Protein AF-A0A349BW19-F1 (afdb_monomer_lite)

Structure (mmCIF, N/CA/C/O backbone):
data_AF-A0A349BW19-F1
#
_entry.id   AF-A0A349BW19-F1
#
loop_
_atom_site.group_PDB
_atom_site.id
_atom_site.type_symbol
_atom_site.label_atom_id
_atom_site.label_alt_id
_atom_site.label_comp_id
_atom_site.label_asym_id
_atom_site.label_entity_id
_atom_site.label_seq_id
_atom_site.pdbx_PDB_ins_code
_atom_site.Cartn_x
_atom_site.Cartn_y
_atom_site.Cartn_z
_atom_site.occupancy
_atom_site.B_iso_or_equiv
_atom_site.auth_seq_id
_atom_site.auth_comp_id
_atom_site.auth_asym_id
_atom_site.auth_atom_id
_atom_site.pdbx_PDB_model_num
ATOM 1 N N . GLY A 1 1 ? 22.346 3.072 -22.817 1.00 58.03 1 GLY A N 1
ATOM 2 C CA . GLY A 1 1 ? 22.288 3.994 -21.664 1.00 58.03 1 GLY A CA 1
ATOM 3 C C . GLY A 1 1 ? 21.730 3.253 -20.467 1.00 58.03 1 GLY A C 1
ATOM 4 O O . GLY A 1 1 ? 20.920 2.360 -20.673 1.00 58.03 1 GLY A O 1
ATOM 5 N N . TYR A 1 2 ? 22.182 3.572 -19.255 1.00 70.06 2 TYR A N 1
ATOM 6 C CA . TYR A 1 2 ? 21.720 2.920 -18.024 1.00 70.06 2 TYR A CA 1
ATOM 7 C C . TYR A 1 2 ? 20.302 3.378 -17.652 1.00 70.06 2 TYR A C 1
ATOM 9 O O . TYR A 1 2 ? 20.014 4.568 -17.687 1.00 70.06 2 TYR A O 1
ATOM 17 N N . LEU A 1 3 ? 19.421 2.449 -17.264 1.00 68.75 3 LEU A N 1
ATOM 18 C CA . LEU A 1 3 ? 18.058 2.770 -16.803 1.00 68.75 3 LEU A CA 1
ATOM 19 C C . LEU A 1 3 ? 18.058 3.702 -15.580 1.00 68.75 3 LEU A C 1
ATOM 21 O O . LEU A 1 3 ? 17.190 4.558 -15.462 1.00 68.75 3 LEU A O 1
ATOM 25 N N . ALA A 1 4 ? 19.068 3.581 -14.713 1.00 68.56 4 ALA A N 1
ATOM 26 C CA . ALA A 1 4 ? 19.214 4.390 -13.505 1.00 68.56 4 ALA A CA 1
ATOM 27 C C . ALA A 1 4 ? 19.442 5.894 -13.766 1.00 68.56 4 ALA A C 1
ATOM 29 O O . ALA A 1 4 ? 19.291 6.689 -12.845 1.00 68.56 4 ALA A O 1
ATOM 30 N N . SER A 1 5 ? 19.795 6.306 -14.993 1.00 77.62 5 SER A N 1
ATOM 31 C CA . SER A 1 5 ? 19.986 7.725 -15.332 1.00 77.62 5 SER A CA 1
ATOM 32 C C . SER A 1 5 ? 18.738 8.405 -15.906 1.00 77.62 5 SER A C 1
ATOM 34 O O . SER A 1 5 ? 18.802 9.575 -16.286 1.00 77.62 5 SER A O 1
ATOM 36 N N . LYS A 1 6 ? 17.612 7.689 -15.994 1.00 81.44 6 LYS A N 1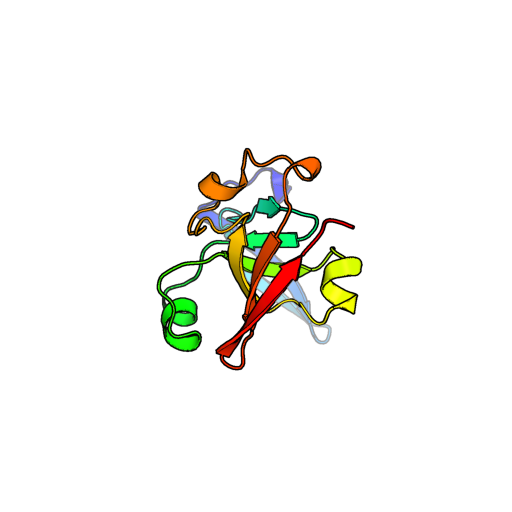
ATOM 37 C CA . LYS A 1 6 ? 16.360 8.165 -16.592 1.00 81.44 6 LYS A CA 1
ATOM 38 C C . LYS A 1 6 ? 15.376 8.635 -15.525 1.00 81.44 6 LYS A C 1
ATOM 40 O O . LYS A 1 6 ? 15.315 8.074 -14.431 1.00 81.44 6 LYS A O 1
ATOM 45 N N . ARG A 1 7 ? 14.622 9.691 -15.825 1.00 82.75 7 ARG A N 1
ATOM 46 C CA . ARG A 1 7 ? 13.716 10.339 -14.859 1.00 82.75 7 ARG A CA 1
ATOM 47 C C . ARG A 1 7 ? 12.311 9.724 -14.913 1.00 82.75 7 ARG A C 1
ATOM 49 O O . ARG A 1 7 ? 11.876 9.313 -15.990 1.00 82.75 7 ARG A O 1
ATOM 56 N N . PRO A 1 8 ? 11.560 9.697 -13.793 1.00 83.25 8 PRO A N 1
ATOM 57 C CA . PRO A 1 8 ? 10.126 9.420 -13.834 1.00 83.25 8 PRO A CA 1
ATOM 58 C C . PRO A 1 8 ? 9.415 10.309 -14.866 1.00 83.25 8 PRO A C 1
ATOM 60 O O . PRO A 1 8 ? 9.704 11.499 -14.969 1.00 83.25 8 PRO A O 1
ATOM 63 N N . GLY A 1 9 ? 8.503 9.721 -15.633 1.00 82.56 9 GLY A N 1
ATOM 64 C CA . GLY A 1 9 ? 7.810 10.329 -16.767 1.00 82.56 9 GLY A CA 1
ATOM 65 C C . GLY A 1 9 ? 8.481 10.091 -18.124 1.00 82.56 9 GLY A C 1
ATOM 66 O O . GLY A 1 9 ? 7.798 10.170 -19.145 1.00 82.56 9 GLY A O 1
ATOM 67 N N . GLU A 1 10 ? 9.777 9.759 -18.173 1.00 88.75 10 GLU A N 1
ATOM 68 C CA . GLU A 1 10 ? 10.461 9.482 -19.440 1.00 88.75 10 GLU A CA 1
ATOM 69 C C . GLU A 1 10 ? 10.028 8.143 -20.044 1.00 88.75 10 GLU A C 1
ATOM 71 O O . GLU A 1 10 ? 9.753 7.165 -19.345 1.00 88.75 10 GLU A O 1
ATOM 76 N N . LYS A 1 11 ? 10.009 8.092 -21.376 1.00 89.06 11 LYS A N 1
ATOM 77 C CA . LYS A 1 11 ? 9.802 6.866 -22.143 1.00 89.06 11 LYS A CA 1
ATOM 78 C C . LYS A 1 11 ? 11.145 6.231 -22.483 1.00 89.06 11 LYS A C 1
ATOM 80 O O . LYS A 1 11 ? 12.074 6.918 -22.911 1.00 89.06 11 LYS A O 1
ATOM 85 N N . VAL A 1 12 ? 11.252 4.920 -22.300 1.00 89.81 12 VAL A N 1
ATOM 86 C CA . VAL A 1 12 ? 12.441 4.136 -22.646 1.00 89.81 12 VAL A CA 1
ATOM 87 C C . VAL A 1 12 ? 12.051 2.916 -23.467 1.00 89.81 12 VAL A C 1
ATOM 89 O O . VAL A 1 12 ? 11.045 2.261 -23.200 1.00 89.81 12 VAL A O 1
ATOM 92 N N . THR A 1 13 ? 12.866 2.590 -24.466 1.00 91.00 13 THR A N 1
ATOM 93 C CA . THR A 1 13 ? 12.680 1.376 -25.264 1.00 91.00 13 THR A CA 1
ATOM 94 C C . THR A 1 13 ? 13.380 0.208 -24.585 1.00 91.00 13 THR A C 1
ATOM 96 O O . THR A 1 13 ? 14.601 0.216 -24.429 1.00 91.00 13 THR A O 1
ATOM 99 N N . VAL A 1 14 ? 12.610 -0.808 -24.205 1.00 89.50 14 VAL A N 1
ATOM 100 C CA . VAL A 1 14 ? 13.103 -2.052 -23.612 1.00 89.50 14 VAL A CA 1
ATOM 101 C C . VAL A 1 14 ? 13.080 -3.148 -24.667 1.00 89.50 14 VAL A C 1
ATOM 103 O O . VAL A 1 14 ? 12.078 -3.351 -25.355 1.00 89.50 14 VAL A O 1
ATOM 106 N N . VAL A 1 15 ? 14.196 -3.864 -24.782 1.00 92.00 15 VAL A N 1
ATOM 107 C CA . VAL A 1 15 ? 14.305 -5.074 -25.599 1.00 92.00 15 VAL A CA 1
ATOM 108 C C . VAL A 1 15 ? 14.263 -6.276 -24.667 1.00 92.00 15 VAL A C 1
ATOM 110 O O . VAL A 1 15 ? 15.029 -6.335 -23.708 1.00 92.00 15 VAL A O 1
ATOM 113 N N . TYR A 1 16 ? 13.366 -7.223 -24.927 1.00 89.31 16 TYR A N 1
ATOM 114 C CA . TYR A 1 16 ? 13.260 -8.460 -24.155 1.00 89.31 16 TYR A CA 1
ATOM 115 C C . TYR A 1 16 ? 13.036 -9.659 -25.076 1.00 89.31 16 TYR A C 1
ATOM 117 O O . TYR A 1 16 ? 12.498 -9.524 -26.174 1.00 89.31 16 TYR A O 1
ATOM 125 N N . LYS A 1 17 ? 13.441 -10.849 -24.628 1.00 93.06 17 LYS A N 1
ATOM 126 C CA . LYS A 1 17 ? 13.273 -12.098 -25.377 1.00 93.06 17 LYS A CA 1
ATOM 127 C C . LYS A 1 17 ? 12.138 -12.917 -24.768 1.00 93.06 17 LYS A C 1
ATOM 129 O O . LYS A 1 17 ? 12.155 -13.198 -23.573 1.00 93.06 17 LYS A O 1
ATOM 134 N N . ARG A 1 18 ? 11.157 -13.317 -25.579 1.00 92.75 18 ARG A N 1
ATOM 135 C CA . ARG A 1 18 ? 10.063 -14.224 -25.186 1.00 92.75 18 ARG A CA 1
ATOM 136 C C . ARG A 1 18 ? 9.834 -15.227 -26.308 1.00 92.75 18 ARG A C 1
ATOM 138 O O . ARG A 1 18 ? 9.741 -14.821 -27.461 1.00 92.75 18 ARG A O 1
ATOM 145 N N . GLU A 1 19 ? 9.781 -16.517 -25.967 1.00 92.44 19 GLU A N 1
ATOM 146 C CA . GLU A 1 19 ? 9.631 -17.619 -26.941 1.00 92.44 19 GLU A CA 1
ATOM 147 C C . GLU A 1 19 ? 10.710 -17.588 -28.036 1.00 92.44 19 GLU A C 1
ATOM 149 O O . GLU A 1 19 ? 10.444 -17.721 -29.227 1.00 92.44 19 GLU A O 1
ATOM 154 N N . GLY A 1 20 ? 11.956 -17.315 -27.642 1.00 93.00 20 GLY A N 1
ATOM 155 C CA . GLY A 1 20 ? 13.075 -17.257 -28.581 1.00 93.00 20 GLY A CA 1
ATOM 156 C C . GLY A 1 20 ? 13.133 -15.997 -29.455 1.00 93.00 20 GLY A C 1
ATOM 157 O O . GLY A 1 20 ? 14.160 -15.781 -30.093 1.00 93.00 20 GLY A O 1
ATOM 158 N N . ARG A 1 21 ? 12.106 -15.137 -29.451 1.00 92.62 21 ARG A N 1
ATOM 159 C CA . ARG A 1 21 ? 12.032 -13.923 -30.281 1.00 92.62 21 ARG A CA 1
ATOM 160 C C . ARG A 1 21 ? 12.325 -12.665 -29.471 1.00 92.62 21 ARG A C 1
ATOM 162 O O . ARG A 1 21 ? 11.804 -12.505 -28.365 1.00 92.62 21 ARG A O 1
ATOM 169 N N . GLU A 1 22 ? 13.126 -11.765 -30.035 1.00 95.19 22 GLU A N 1
ATOM 170 C CA . GLU A 1 22 ? 13.318 -10.422 -29.485 1.00 95.19 22 GLU A CA 1
ATOM 171 C C . GLU A 1 22 ? 12.099 -9.543 -29.772 1.00 95.19 22 GLU A C 1
ATOM 173 O O . GLU A 1 22 ? 11.581 -9.504 -30.889 1.00 95.19 22 GLU A O 1
ATOM 178 N N . LYS A 1 23 ? 11.642 -8.826 -28.750 1.00 94.81 23 LYS A N 1
ATOM 179 C CA . LYS A 1 23 ? 10.548 -7.861 -28.818 1.00 94.81 23 LYS A CA 1
ATOM 180 C C . LYS A 1 23 ? 11.049 -6.523 -28.292 1.00 94.81 23 LYS A C 1
ATOM 182 O O . LYS A 1 23 ? 11.785 -6.480 -27.308 1.00 94.81 23 LYS A O 1
ATOM 187 N N . LYS A 1 24 ? 10.635 -5.435 -28.942 1.00 94.56 24 LYS A N 1
ATOM 188 C CA . LYS A 1 24 ? 10.895 -4.060 -28.498 1.00 94.56 24 LYS A CA 1
ATOM 189 C C . LYS A 1 24 ? 9.590 -3.439 -28.025 1.00 94.56 24 LYS A C 1
ATOM 191 O O . LYS A 1 24 ? 8.588 -3.529 -28.728 1.00 94.56 24 LYS A O 1
ATOM 196 N N . VAL A 1 25 ? 9.604 -2.825 -26.850 1.00 93.62 25 VAL A N 1
ATOM 197 C CA . VAL A 1 25 ? 8.444 -2.135 -26.277 1.00 93.62 25 VAL A CA 1
ATOM 198 C C . VAL A 1 25 ? 8.877 -0.789 -25.712 1.00 93.62 25 VAL A C 1
ATOM 200 O O . VAL A 1 25 ? 9.930 -0.687 -25.086 1.00 93.62 25 VAL A O 1
ATOM 203 N N . GLU A 1 26 ? 8.078 0.246 -25.949 1.00 92.00 26 GLU A N 1
ATOM 204 C CA . GLU A 1 26 ? 8.238 1.534 -25.280 1.00 92.00 26 GLU A CA 1
ATOM 205 C C . GLU A 1 26 ? 7.501 1.484 -23.939 1.00 92.00 26 GLU A C 1
ATOM 207 O O . GLU A 1 26 ? 6.311 1.175 -23.890 1.00 92.00 26 GLU A O 1
ATOM 212 N N . VAL A 1 27 ? 8.207 1.775 -22.850 1.00 89.38 27 VAL A N 1
ATOM 213 C CA . VAL A 1 27 ? 7.631 1.840 -21.502 1.00 89.38 27 VAL A CA 1
ATOM 214 C C . VAL A 1 27 ? 7.847 3.226 -20.918 1.00 89.38 27 VAL A C 1
ATOM 216 O O . VAL A 1 27 ? 8.875 3.857 -21.160 1.00 89.38 27 VAL A O 1
ATOM 219 N N . ARG A 1 28 ? 6.882 3.702 -20.135 1.00 86.88 28 ARG A N 1
ATOM 220 C CA . ARG A 1 28 ? 7.008 4.933 -19.353 1.00 86.88 28 ARG A CA 1
ATOM 221 C C . ARG A 1 28 ? 7.555 4.588 -17.973 1.00 86.88 28 ARG A C 1
ATOM 223 O O . ARG A 1 28 ? 7.044 3.684 -17.316 1.00 86.88 28 ARG A O 1
ATOM 230 N N . LEU A 1 29 ? 8.590 5.296 -17.542 1.00 83.31 29 LEU A N 1
ATOM 231 C CA . LEU A 1 29 ? 9.115 5.175 -16.190 1.00 83.31 29 LEU A CA 1
ATOM 232 C C . LEU A 1 29 ? 8.183 5.897 -15.226 1.00 83.31 29 LEU A C 1
ATOM 234 O O . LEU A 1 29 ? 7.872 7.066 -15.426 1.00 83.31 29 LEU A O 1
ATOM 238 N N . GLU A 1 30 ? 7.766 5.224 -14.166 1.00 79.31 30 GLU A N 1
ATOM 239 C CA . GLU A 1 30 ? 6.942 5.822 -13.119 1.00 79.31 30 GLU A CA 1
ATOM 240 C C . GLU A 1 30 ? 7.759 6.037 -11.849 1.00 79.31 30 GLU A C 1
ATOM 242 O O . GLU A 1 30 ? 8.745 5.341 -11.586 1.00 79.31 30 GLU A O 1
ATOM 247 N N . LYS A 1 31 ? 7.351 7.020 -11.043 1.00 78.25 31 LYS A N 1
ATOM 248 C CA . LYS A 1 31 ? 7.952 7.214 -9.723 1.00 78.25 31 LYS A CA 1
ATOM 249 C C . LYS A 1 31 ? 7.610 5.996 -8.869 1.00 78.25 31 LYS A C 1
ATOM 251 O O . LYS A 1 31 ? 6.452 5.592 -8.785 1.00 78.25 31 LYS A O 1
ATOM 256 N N . ILE A 1 32 ? 8.610 5.433 -8.195 1.00 75.81 32 ILE A N 1
ATOM 257 C CA . ILE A 1 32 ? 8.359 4.425 -7.168 1.00 75.81 32 ILE A CA 1
ATOM 258 C C . ILE A 1 32 ? 7.611 5.120 -6.024 1.00 75.81 32 ILE A C 1
ATOM 260 O O . ILE A 1 32 ? 8.199 5.897 -5.278 1.00 75.81 32 ILE A O 1
ATOM 264 N N . ASN A 1 33 ? 6.308 4.859 -5.918 1.00 83.88 33 ASN A N 1
ATOM 265 C CA . ASN A 1 33 ? 5.456 5.383 -4.854 1.00 83.88 33 ASN A CA 1
ATOM 266 C C . ASN A 1 33 ? 5.222 4.306 -3.788 1.00 83.88 33 ASN A C 1
ATOM 268 O O . ASN A 1 33 ? 4.115 3.792 -3.648 1.00 83.88 33 ASN A O 1
ATOM 272 N N . ARG A 1 34 ? 6.297 3.886 -3.114 1.00 90.62 34 ARG A N 1
ATOM 273 C CA . ARG A 1 34 ? 6.257 2.919 -2.008 1.00 90.62 34 ARG A CA 1
ATOM 274 C C . ARG A 1 34 ? 7.239 3.335 -0.915 1.00 90.62 34 ARG A C 1
ATOM 276 O O . ARG A 1 34 ? 8.252 3.960 -1.230 1.00 90.62 34 ARG A O 1
ATOM 283 N N . ALA A 1 35 ? 6.974 2.946 0.324 1.00 91.75 35 ALA A N 1
ATOM 284 C CA . ALA A 1 35 ? 7.889 3.106 1.449 1.00 91.75 35 ALA A CA 1
ATOM 285 C C . ALA A 1 35 ? 8.090 1.770 2.169 1.00 91.75 35 ALA A C 1
ATOM 287 O O . ALA A 1 35 ? 7.171 0.956 2.237 1.00 91.75 35 ALA A O 1
ATOM 288 N N . ALA A 1 36 ? 9.285 1.567 2.720 1.00 93.12 36 ALA A N 1
ATOM 289 C CA . ALA A 1 36 ? 9.525 0.478 3.653 1.00 93.12 36 ALA A CA 1
ATOM 290 C C . ALA A 1 36 ? 8.988 0.883 5.033 1.00 93.12 36 ALA A C 1
ATOM 292 O O . ALA A 1 36 ? 9.382 1.917 5.569 1.00 93.12 36 ALA A O 1
ATOM 293 N N . PHE A 1 37 ? 8.108 0.073 5.611 1.00 95.06 37 PHE A N 1
ATOM 294 C CA . PHE A 1 37 ? 7.546 0.283 6.941 1.00 95.06 37 PHE A CA 1
ATOM 295 C C . PHE A 1 37 ? 7.415 -1.054 7.664 1.00 95.06 37 PHE A C 1
ATOM 297 O O . PHE A 1 37 ? 6.808 -1.982 7.141 1.00 95.06 37 PHE A O 1
ATOM 304 N N . TYR A 1 38 ? 8.004 -1.171 8.856 1.00 94.50 38 TYR A N 1
ATOM 305 C CA . TYR A 1 38 ? 7.946 -2.381 9.688 1.00 94.50 38 TYR A CA 1
ATOM 306 C C . TYR A 1 38 ? 8.242 -3.694 8.925 1.00 94.50 38 TYR A C 1
ATOM 308 O O . TYR A 1 38 ? 7.564 -4.710 9.094 1.00 94.50 38 TYR A O 1
ATOM 316 N N . TYR A 1 39 ? 9.276 -3.671 8.073 1.00 95.00 39 TYR A N 1
ATOM 317 C CA . TYR A 1 39 ? 9.662 -4.771 7.173 1.00 95.00 39 TYR A CA 1
ATOM 318 C C . TYR A 1 39 ? 8.590 -5.150 6.131 1.00 95.00 39 TYR A C 1
ATOM 320 O O . TYR A 1 39 ? 8.526 -6.285 5.673 1.00 95.00 39 TYR A O 1
ATOM 328 N N . MET A 1 40 ? 7.752 -4.208 5.720 1.00 96.00 40 MET A N 1
ATOM 329 C CA . MET A 1 40 ? 6.806 -4.333 4.610 1.00 96.00 40 MET A CA 1
ATOM 330 C C . MET A 1 40 ? 7.083 -3.230 3.591 1.00 96.00 40 MET A C 1
ATOM 332 O O . MET A 1 40 ? 7.510 -2.144 3.976 1.00 96.00 40 MET A O 1
ATOM 336 N N . ASP A 1 41 ? 6.786 -3.467 2.315 1.00 95.81 41 ASP A N 1
ATOM 337 C CA . ASP A 1 41 ? 6.698 -2.386 1.332 1.00 95.81 41 ASP A CA 1
ATOM 338 C C . ASP A 1 41 ? 5.240 -1.950 1.208 1.00 95.81 41 ASP A C 1
ATOM 340 O O . ASP A 1 41 ? 4.401 -2.681 0.665 1.00 95.81 41 ASP A O 1
ATOM 344 N N . VAL A 1 42 ? 4.943 -0.744 1.679 1.00 96.50 42 VAL A N 1
ATOM 345 C CA . VAL A 1 42 ? 3.599 -0.164 1.675 1.00 96.50 42 VAL A CA 1
ATOM 346 C C . VAL A 1 42 ? 3.467 0.942 0.634 1.00 96.50 42 VAL A C 1
ATOM 348 O O . VAL A 1 42 ? 4.438 1.619 0.292 1.00 96.50 42 VAL A O 1
ATOM 351 N N . ARG A 1 43 ? 2.256 1.132 0.113 1.00 95.81 43 ARG A N 1
ATOM 352 C C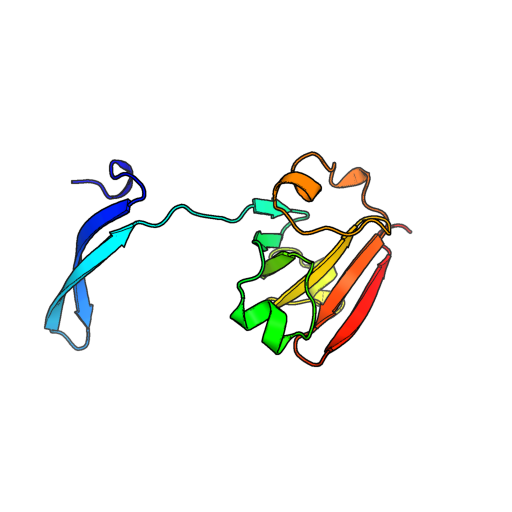A . ARG A 1 43 ? 1.910 2.221 -0.811 1.00 95.81 43 ARG A CA 1
ATOM 353 C C . ARG A 1 43 ? 0.475 2.680 -0.618 1.00 95.81 43 ARG A C 1
ATOM 355 O O . ARG A 1 43 ? -0.349 1.937 -0.100 1.00 95.81 43 ARG A O 1
ATOM 362 N N . GLU A 1 44 ? 0.160 3.872 -1.095 1.00 96.12 44 GLU A N 1
ATOM 363 C CA . GLU A 1 44 ? -1.213 4.373 -1.087 1.00 96.12 44 GLU A CA 1
ATOM 364 C C . GLU A 1 44 ? -2.141 3.504 -1.952 1.00 96.12 44 GLU A C 1
ATOM 366 O O . GLU A 1 44 ? -1.719 2.863 -2.930 1.00 96.12 44 GLU A O 1
ATOM 371 N N . LEU A 1 45 ? -3.416 3.469 -1.562 1.00 96.06 45 LEU A N 1
ATOM 372 C CA . LEU A 1 45 ? -4.460 2.736 -2.272 1.00 96.06 45 LEU A CA 1
ATOM 373 C C . LEU A 1 45 ? -4.793 3.407 -3.602 1.00 96.06 45 LEU A C 1
ATOM 375 O O . LEU A 1 45 ? -4.989 4.621 -3.667 1.00 96.06 45 LEU A O 1
ATOM 379 N N . THR A 1 46 ? -4.948 2.601 -4.654 1.00 94.31 46 THR A N 1
ATOM 380 C CA . THR A 1 46 ? -5.537 3.098 -5.904 1.00 94.31 46 THR A CA 1
ATOM 381 C C . THR A 1 46 ? -7.056 3.261 -5.756 1.00 94.31 46 THR A C 1
ATOM 383 O O . THR A 1 46 ? -7.660 2.619 -4.888 1.00 94.31 46 THR A O 1
ATOM 386 N N . PRO A 1 47 ? -7.714 4.070 -6.605 1.00 95.31 47 PRO A N 1
ATOM 387 C CA . PRO A 1 47 ? -9.172 4.196 -6.598 1.00 95.31 47 PRO A CA 1
ATOM 388 C C . PRO A 1 47 ? -9.909 2.852 -6.721 1.00 95.31 47 PRO A C 1
ATOM 390 O O . PRO A 1 47 ? -10.948 2.649 -6.097 1.00 95.31 47 PRO A O 1
ATOM 393 N N . GLU A 1 48 ? -9.369 1.911 -7.492 1.00 94.81 48 GLU A N 1
ATOM 394 C CA . GLU A 1 48 ? -9.919 0.563 -7.665 1.00 94.81 48 GLU A CA 1
ATOM 395 C C . GLU A 1 48 ? -9.798 -0.260 -6.382 1.00 94.81 48 GLU A C 1
ATOM 397 O O . GLU A 1 48 ? -10.737 -0.964 -6.010 1.00 94.81 48 GLU A O 1
ATOM 402 N N . GLN A 1 49 ? -8.670 -0.150 -5.675 1.00 95.44 49 GLN A N 1
ATOM 403 C CA . GLN A 1 49 ? -8.468 -0.831 -4.397 1.00 95.44 49 GLN A CA 1
ATOM 404 C C . GLN A 1 49 ? -9.408 -0.281 -3.324 1.00 95.44 49 GLN A C 1
ATOM 406 O O . GLN A 1 49 ? -10.027 -1.069 -2.620 1.00 95.44 49 GLN A O 1
ATOM 411 N N . LYS A 1 50 ? -9.603 1.042 -3.255 1.00 96.31 50 LYS A N 1
ATOM 412 C CA . LYS A 1 50 ? -10.574 1.646 -2.326 1.00 96.31 50 LYS A CA 1
ATOM 413 C C . LYS A 1 50 ? -11.978 1.069 -2.505 1.00 96.31 50 LYS A C 1
ATOM 415 O O . LYS A 1 50 ? -12.622 0.677 -1.536 1.00 96.31 50 LYS A O 1
ATOM 420 N N . LYS A 1 51 ? -12.416 0.932 -3.762 1.00 95.75 51 LYS A N 1
ATOM 421 C CA . LYS A 1 51 ? -13.699 0.302 -4.111 1.00 95.75 51 LYS A CA 1
ATOM 422 C C . LYS A 1 51 ? -13.737 -1.182 -3.745 1.00 95.75 51 LYS A C 1
ATOM 424 O O . LYS A 1 51 ? -14.703 -1.626 -3.142 1.00 95.75 51 LYS A O 1
ATOM 429 N N . THR A 1 52 ? -12.694 -1.931 -4.101 1.00 95.00 52 THR A N 1
ATOM 430 C CA . THR A 1 52 ? -12.630 -3.391 -3.901 1.00 95.00 52 THR A CA 1
ATOM 431 C C . THR A 1 52 ? -12.661 -3.766 -2.421 1.00 95.00 52 THR A C 1
ATOM 433 O O . THR A 1 52 ? -13.350 -4.702 -2.040 1.00 95.00 52 THR A O 1
ATOM 436 N N . PHE A 1 53 ? -11.945 -3.013 -1.587 1.00 95.44 53 PHE A N 1
ATOM 437 C CA . PHE A 1 53 ? -11.856 -3.249 -0.147 1.00 95.44 53 PHE A CA 1
ATOM 438 C C . PHE A 1 53 ? -12.912 -2.484 0.664 1.00 95.44 53 PHE A C 1
ATOM 440 O O . PHE A 1 53 ? -12.911 -2.572 1.888 1.00 95.44 53 PHE A O 1
ATOM 447 N N . ALA A 1 54 ? -13.780 -1.706 0.005 1.00 95.69 54 ALA A N 1
ATOM 448 C CA . ALA A 1 54 ? -14.764 -0.833 0.647 1.00 95.69 54 ALA A CA 1
ATOM 449 C C . ALA A 1 54 ? -14.161 0.050 1.768 1.00 95.69 54 ALA A C 1
ATOM 451 O O . ALA A 1 54 ? -14.743 0.201 2.843 1.00 95.69 54 ALA A O 1
ATOM 452 N N . THR A 1 55 ? -12.979 0.629 1.522 1.00 95.44 55 THR A N 1
ATOM 453 C CA . THR A 1 55 ? -12.283 1.530 2.456 1.00 95.44 55 THR A CA 1
ATOM 454 C C . THR A 1 55 ? -11.694 2.734 1.731 1.00 95.44 55 THR A C 1
ATOM 456 O O . THR A 1 55 ? -11.103 2.606 0.659 1.00 95.44 55 THR A O 1
ATOM 459 N N . ASP A 1 56 ? -11.799 3.913 2.341 1.00 95.56 56 ASP A N 1
ATOM 460 C CA . ASP A 1 56 ? -11.250 5.155 1.784 1.00 95.56 56 ASP A CA 1
ATOM 461 C C . ASP A 1 56 ? -9.823 5.465 2.257 1.00 95.56 56 ASP A C 1
ATOM 463 O O . ASP A 1 56 ? -9.178 6.375 1.719 1.00 95.56 56 ASP A O 1
ATOM 467 N N . TYR A 1 57 ? -9.326 4.699 3.232 1.00 97.25 57 TYR A N 1
ATOM 468 C CA . TYR A 1 57 ? -8.046 4.903 3.905 1.00 97.25 57 TYR A CA 1
ATOM 469 C C . TYR A 1 57 ? -7.264 3.598 4.079 1.00 97.25 57 TYR A C 1
ATOM 471 O O . TYR A 1 57 ? -7.801 2.500 3.902 1.00 97.25 57 TYR A O 1
ATOM 479 N N . GLY A 1 58 ? -5.994 3.744 4.445 1.00 97.50 58 GLY A N 1
ATOM 480 C CA . GLY A 1 58 ? -5.047 2.653 4.609 1.00 97.50 58 GLY A CA 1
ATOM 481 C C . GLY A 1 58 ? -3.923 2.674 3.578 1.00 97.50 58 GLY A C 1
ATOM 482 O O . GLY A 1 58 ? -3.968 3.383 2.569 1.00 97.50 58 GLY A O 1
ATOM 483 N N . LEU A 1 59 ? -2.913 1.848 3.831 1.00 97.88 59 LEU A N 1
ATOM 484 C CA . LEU A 1 59 ? -1.792 1.607 2.933 1.00 97.88 59 LEU A CA 1
ATOM 485 C C . LEU A 1 59 ? -1.791 0.148 2.475 1.00 97.88 59 LEU A C 1
ATOM 487 O O . LEU A 1 59 ? -1.840 -0.775 3.280 1.00 97.88 59 LEU A O 1
ATOM 491 N N . TYR A 1 60 ? -1.703 -0.067 1.169 1.00 97.94 60 TYR A N 1
ATOM 492 C CA . TYR A 1 60 ? -1.612 -1.388 0.564 1.00 97.94 60 TYR A CA 1
ATOM 493 C C . TYR A 1 60 ? -0.237 -2.015 0.789 1.00 97.94 60 TYR A C 1
ATOM 495 O O . TYR A 1 60 ? 0.786 -1.415 0.445 1.00 97.94 60 TYR A O 1
ATOM 503 N N . ILE A 1 61 ? -0.216 -3.255 1.271 1.00 98.06 61 ILE A N 1
ATOM 504 C CA . ILE A 1 61 ? 1.000 -4.049 1.440 1.00 98.06 61 ILE A CA 1
ATOM 505 C C . ILE A 1 61 ? 1.352 -4.704 0.104 1.00 98.06 61 ILE A C 1
ATOM 507 O O . ILE A 1 61 ? 0.752 -5.692 -0.322 1.00 98.06 61 ILE A O 1
ATOM 511 N N . SER A 1 62 ? 2.335 -4.122 -0.576 1.00 96.25 62 SER A N 1
ATOM 512 C CA . SER A 1 62 ? 2.832 -4.602 -1.869 1.00 96.25 62 SER A CA 1
ATOM 513 C C . SER A 1 62 ? 3.903 -5.681 -1.756 1.00 96.25 62 SER A C 1
ATOM 515 O O . SER A 1 62 ? 4.105 -6.421 -2.717 1.00 96.25 62 SER A O 1
ATOM 517 N N . ASN A 1 63 ? 4.579 -5.750 -0.609 1.00 96.56 63 ASN A N 1
ATOM 518 C CA . ASN A 1 63 ? 5.553 -6.782 -0.291 1.00 96.56 63 ASN A CA 1
ATOM 519 C C . ASN A 1 63 ? 5.598 -7.018 1.228 1.00 96.56 63 ASN A C 1
ATOM 521 O O . ASN A 1 63 ? 5.701 -6.060 1.997 1.00 96.56 63 ASN A O 1
ATOM 525 N N . MET A 1 64 ? 5.565 -8.273 1.661 1.00 96.56 64 MET A N 1
ATOM 526 C CA . MET A 1 64 ? 5.607 -8.691 3.058 1.00 96.56 64 MET A CA 1
ATOM 527 C C . MET A 1 64 ? 6.967 -9.326 3.355 1.00 96.56 64 MET A C 1
ATOM 529 O O . MET A 1 64 ? 7.176 -10.508 3.096 1.00 96.56 64 MET A O 1
ATOM 533 N N . ASN A 1 65 ? 7.890 -8.556 3.940 1.00 96.62 65 ASN A N 1
ATOM 534 C CA . ASN A 1 65 ? 9.176 -9.079 4.423 1.00 96.62 65 ASN A CA 1
ATOM 535 C C . ASN A 1 65 ? 9.175 -9.307 5.949 1.00 96.62 65 ASN A C 1
ATOM 537 O O . ASN A 1 65 ? 10.179 -9.739 6.519 1.00 96.62 65 ASN A O 1
ATOM 541 N N . ASN A 1 66 ? 8.054 -9.051 6.633 1.00 96.12 66 ASN A N 1
ATOM 542 C CA . ASN A 1 66 ? 7.927 -9.260 8.068 1.00 96.12 66 ASN A CA 1
ATOM 543 C C . ASN A 1 66 ? 7.472 -10.692 8.370 1.00 96.12 66 ASN A C 1
ATOM 545 O O . ASN A 1 66 ? 6.281 -11.004 8.399 1.00 96.12 66 ASN A O 1
ATOM 549 N N . ARG A 1 67 ? 8.435 -11.572 8.660 1.00 95.38 67 ARG A N 1
ATOM 550 C CA . ARG A 1 67 ? 8.161 -12.990 8.942 1.00 95.38 67 ARG A CA 1
ATOM 551 C C . ARG A 1 67 ? 7.204 -13.207 10.121 1.00 95.38 67 ARG A C 1
ATOM 553 O O . ARG A 1 67 ? 6.429 -14.157 10.088 1.00 95.38 67 ARG A O 1
ATOM 560 N N . ARG A 1 68 ? 7.246 -12.353 11.151 1.00 94.00 68 ARG A N 1
ATOM 561 C CA . ARG A 1 68 ? 6.374 -12.482 12.333 1.00 94.00 68 ARG A CA 1
ATOM 562 C C . ARG A 1 68 ? 4.918 -12.180 11.989 1.00 94.00 68 ARG A C 1
ATOM 564 O O . ARG A 1 68 ? 4.039 -12.929 12.401 1.00 94.00 68 ARG A O 1
ATOM 571 N N . LEU A 1 69 ? 4.668 -11.119 11.221 1.00 96.38 69 LEU A N 1
ATOM 572 C CA . LEU A 1 69 ? 3.325 -10.793 10.730 1.00 96.38 69 LEU A CA 1
ATOM 573 C C . LEU A 1 69 ? 2.812 -11.861 9.758 1.00 96.38 69 LEU A C 1
ATOM 575 O O . LEU A 1 69 ? 1.671 -12.302 9.890 1.00 96.38 69 LEU A O 1
ATOM 579 N N . TYR A 1 70 ? 3.681 -12.354 8.872 1.00 97.00 70 TYR A N 1
ATOM 580 C CA . TYR A 1 70 ? 3.358 -13.447 7.954 1.00 97.00 70 TYR A CA 1
ATOM 581 C C . TYR A 1 70 ? 2.906 -14.717 8.682 1.00 97.00 70 TYR A C 1
ATOM 583 O O . TYR A 1 70 ? 1.860 -15.283 8.377 1.00 97.00 70 TYR A O 1
ATOM 591 N N . GLN A 1 71 ? 3.634 -15.125 9.723 1.00 95.94 71 GLN A N 1
ATOM 592 C CA . GLN A 1 71 ? 3.261 -16.271 10.561 1.00 95.94 71 GLN A CA 1
ATOM 593 C C . GLN A 1 71 ? 1.943 -16.074 11.324 1.00 95.94 71 GLN A C 1
ATOM 595 O O . GLN A 1 71 ? 1.327 -17.055 11.730 1.00 95.94 71 GLN A O 1
ATOM 600 N N . ARG A 1 72 ? 1.500 -14.826 11.509 1.00 95.31 72 ARG A N 1
ATOM 601 C CA . ARG A 1 72 ? 0.201 -14.471 12.102 1.00 95.31 72 ARG A CA 1
ATOM 602 C C . ARG A 1 72 ? -0.910 -14.304 11.053 1.00 95.31 72 ARG A C 1
ATOM 604 O O . ARG A 1 72 ? -2.002 -13.865 11.396 1.00 95.31 72 ARG A O 1
ATOM 611 N N . GLY A 1 73 ? -0.651 -14.669 9.795 1.00 96.25 73 GLY A N 1
ATOM 612 C CA . GLY A 1 73 ? -1.642 -14.677 8.717 1.00 96.25 73 GLY A CA 1
ATOM 613 C C . GLY A 1 73 ? -1.863 -13.327 8.033 1.00 96.25 73 GLY A C 1
ATOM 614 O O . GLY A 1 73 ? -2.901 -13.146 7.399 1.00 96.25 73 GLY A O 1
ATOM 615 N N . ILE A 1 74 ? -0.926 -12.383 8.170 1.00 98.00 74 ILE A N 1
ATOM 616 C CA . ILE A 1 74 ? -0.928 -11.115 7.427 1.00 98.00 74 ILE A CA 1
ATOM 617 C C . ILE A 1 74 ? -0.002 -11.256 6.218 1.00 98.00 74 ILE A C 1
ATOM 619 O O . ILE A 1 74 ? 1.165 -11.600 6.381 1.00 98.00 74 ILE A O 1
ATOM 623 N N . ASP A 1 75 ? -0.485 -10.965 5.013 1.00 97.12 75 ASP A N 1
ATOM 624 C CA . ASP A 1 75 ? 0.274 -11.190 3.776 1.00 97.12 75 ASP A CA 1
ATOM 625 C C . ASP A 1 75 ? 0.197 -9.987 2.820 1.00 97.12 75 ASP A C 1
ATOM 627 O O . ASP A 1 75 ? -0.476 -8.981 3.066 1.00 97.12 75 ASP A O 1
ATOM 631 N N . ASN A 1 76 ? 0.903 -1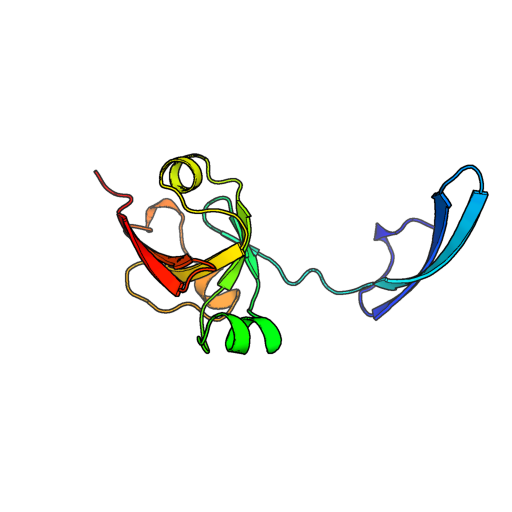0.099 1.701 1.00 96.94 76 ASN A N 1
ATOM 632 C CA . ASN A 1 76 ? 0.729 -9.282 0.514 1.00 96.94 76 ASN A CA 1
ATOM 633 C C . ASN A 1 76 ? -0.750 -9.156 0.148 1.00 96.94 76 ASN A C 1
ATOM 635 O O . ASN A 1 76 ? -1.505 -10.126 0.188 1.00 96.94 76 ASN A O 1
ATOM 639 N N . GLY A 1 77 ? -1.161 -7.959 -0.258 1.00 96.81 77 GLY A N 1
ATOM 640 C CA . GLY A 1 77 ? -2.553 -7.702 -0.614 1.00 96.81 77 GLY A CA 1
ATOM 641 C C . GLY A 1 77 ? -3.411 -7.168 0.526 1.00 96.81 77 GLY A C 1
ATOM 642 O O . GLY A 1 77 ? -4.481 -6.636 0.254 1.00 96.81 77 GLY A O 1
ATOM 643 N N . PHE A 1 78 ? -2.951 -7.242 1.774 1.00 98.44 78 PHE A N 1
ATOM 644 C CA . PHE A 1 78 ? -3.645 -6.619 2.899 1.00 98.44 78 PHE A CA 1
ATOM 645 C C . PHE A 1 78 ? -3.506 -5.092 2.857 1.00 98.44 78 PHE A C 1
ATOM 647 O O . PHE A 1 78 ? -2.602 -4.535 2.225 1.00 98.44 78 PHE A O 1
ATOM 654 N N . ILE A 1 79 ? -4.394 -4.416 3.579 1.00 98.50 79 ILE A N 1
ATOM 655 C CA . ILE A 1 79 ? -4.336 -2.978 3.829 1.00 98.50 79 ILE A CA 1
ATOM 656 C C . ILE A 1 79 ? -3.968 -2.759 5.294 1.00 98.50 79 ILE A C 1
ATOM 658 O O . ILE A 1 79 ? -4.676 -3.215 6.186 1.00 98.50 79 ILE A O 1
ATOM 662 N N . LEU A 1 80 ? -2.881 -2.039 5.551 1.00 98.31 80 LEU A N 1
ATOM 663 C CA . LEU A 1 80 ? -2.583 -1.479 6.864 1.00 98.31 80 LEU A CA 1
ATOM 664 C C . LEU A 1 80 ? -3.510 -0.282 7.098 1.00 98.31 80 LEU A C 1
ATOM 666 O O . LEU A 1 80 ? -3.392 0.726 6.404 1.00 98.31 80 LEU A O 1
ATOM 670 N N . LEU A 1 81 ? -4.439 -0.403 8.041 1.00 98.44 81 LEU A N 1
ATOM 671 C CA . LEU A 1 81 ? -5.413 0.636 8.372 1.00 98.44 81 LEU A CA 1
ATOM 672 C C . LEU A 1 81 ? -4.901 1.572 9.465 1.00 98.44 81 LEU A C 1
ATOM 674 O O . LEU A 1 81 ? -5.062 2.787 9.348 1.00 98.44 81 LEU A O 1
ATOM 678 N N . GLU A 1 82 ? -4.329 1.010 10.532 1.00 97.94 82 GLU A N 1
ATOM 679 C CA . GLU A 1 82 ? -3.940 1.767 11.725 1.00 97.94 82 GLU A CA 1
ATOM 680 C C . GLU A 1 82 ? -2.606 1.285 12.290 1.00 97.94 82 GLU A C 1
ATOM 682 O O . GLU A 1 82 ? -2.268 0.102 12.212 1.00 97.94 82 GLU A O 1
ATOM 687 N N . VAL A 1 83 ? -1.875 2.230 12.873 1.00 97.00 83 VAL A N 1
ATOM 688 C CA . VAL A 1 83 ? -0.651 2.015 13.643 1.00 97.00 83 VAL A CA 1
ATOM 689 C C . VAL A 1 83 ? -0.860 2.669 15.003 1.00 97.00 83 VAL A C 1
ATOM 691 O O . VAL A 1 83 ? -1.128 3.872 15.059 1.00 97.00 83 VAL A O 1
ATOM 694 N N . ASN A 1 84 ? -0.765 1.902 16.089 1.00 95.44 84 ASN A N 1
ATOM 695 C CA . ASN A 1 84 ? -1.042 2.364 17.457 1.00 95.44 84 ASN A CA 1
ATOM 696 C C . ASN A 1 84 ? -2.410 3.063 17.582 1.00 95.44 84 ASN A C 1
ATOM 698 O O . ASN A 1 84 ? -2.508 4.199 18.062 1.00 95.44 84 ASN A O 1
ATOM 702 N N . GLY A 1 85 ? -3.452 2.451 17.012 1.00 95.44 85 GLY A N 1
ATOM 703 C CA . GLY A 1 85 ? -4.807 3.019 16.928 1.00 95.44 85 GLY A CA 1
ATOM 704 C C . GLY A 1 85 ? -4.963 4.308 16.099 1.00 95.44 85 GLY A C 1
ATOM 705 O O . GLY A 1 85 ? -6.048 4.892 16.070 1.00 95.44 85 GLY A O 1
ATOM 706 N N . LYS A 1 86 ? -3.914 4.795 15.416 1.00 95.94 86 LYS A N 1
ATOM 707 C CA . LYS A 1 86 ? -3.990 5.966 14.523 1.00 95.94 86 LYS A CA 1
ATOM 708 C C . LYS A 1 86 ? -4.111 5.526 13.073 1.00 95.94 86 LYS A C 1
ATOM 710 O O . LYS A 1 86 ? -3.290 4.756 12.582 1.00 95.94 86 LYS A O 1
ATOM 715 N N . LYS A 1 87 ? -5.108 6.064 12.367 1.00 97.38 87 LYS A N 1
ATOM 716 C CA . LYS A 1 87 ? -5.312 5.803 10.936 1.00 97.38 87 LYS A CA 1
ATOM 717 C C . LYS A 1 87 ? -4.122 6.272 10.111 1.00 97.38 87 LYS A C 1
ATOM 719 O O . LYS A 1 87 ? -3.635 7.382 10.309 1.00 97.38 87 LYS A O 1
ATOM 724 N N . VAL A 1 88 ? -3.737 5.456 9.136 1.00 96.62 88 VAL A N 1
ATOM 725 C CA . VAL A 1 88 ? -2.722 5.795 8.134 1.00 96.62 88 VAL A CA 1
ATOM 726 C C . VAL A 1 88 ? -3.353 5.781 6.747 1.00 96.62 88 VAL A C 1
ATOM 728 O O . VAL A 1 88 ? -4.173 4.923 6.435 1.00 96.62 88 VAL A O 1
ATOM 731 N N . SER A 1 89 ? -3.032 6.765 5.917 1.00 94.69 89 SER A N 1
ATOM 732 C CA . SER A 1 89 ? -3.581 6.921 4.559 1.00 94.69 89 SER A CA 1
ATOM 733 C C . SER A 1 89 ? -2.541 7.371 3.542 1.00 94.69 89 SER A C 1
ATOM 735 O O . SER A 1 89 ? -2.772 7.224 2.343 1.00 94.69 89 SER A O 1
ATOM 737 N N . SER A 1 90 ? -1.420 7.917 4.006 1.00 94.81 90 SER A N 1
ATOM 738 C CA . SER A 1 90 ? -0.327 8.412 3.182 1.00 94.81 90 SER A CA 1
ATOM 739 C C . SER A 1 90 ? 1.004 7.799 3.604 1.00 94.81 90 SER A C 1
ATOM 741 O O . SER A 1 90 ? 1.176 7.320 4.727 1.00 94.81 90 SER A O 1
ATOM 743 N N . LEU A 1 91 ? 1.981 7.832 2.699 1.00 93.12 91 LEU A N 1
ATOM 744 C CA . LEU A 1 91 ? 3.345 7.421 3.041 1.00 93.12 91 LEU A CA 1
ATOM 745 C C . LEU A 1 91 ? 3.990 8.332 4.097 1.00 93.12 91 LEU A C 1
ATOM 747 O O . LEU A 1 91 ? 4.928 7.907 4.767 1.00 93.12 91 LEU A O 1
ATOM 751 N N . GLU A 1 92 ? 3.511 9.569 4.247 1.00 92.19 92 GLU A N 1
ATOM 752 C CA . GLU A 1 92 ? 4.015 10.509 5.252 1.00 92.19 92 GLU A CA 1
ATOM 753 C C . GLU A 1 92 ? 3.629 10.087 6.670 1.00 92.19 92 GLU A C 1
ATOM 755 O O . GLU A 1 92 ? 4.459 10.208 7.572 1.00 92.19 92 GLU A O 1
ATOM 760 N N . ASP A 1 93 ? 2.441 9.497 6.842 1.00 93.25 93 ASP A N 1
ATOM 761 C CA . ASP A 1 93 ? 1.927 9.060 8.147 1.00 93.25 93 ASP A CA 1
ATOM 762 C C . ASP A 1 93 ? 2.850 8.035 8.817 1.00 93.25 93 ASP A C 1
ATOM 764 O O . ASP A 1 93 ? 2.967 8.005 10.037 1.00 93.25 93 ASP A O 1
ATOM 768 N N . VAL A 1 94 ? 3.542 7.215 8.021 1.00 92.50 94 VAL A N 1
ATOM 769 C CA . VAL A 1 94 ? 4.428 6.146 8.508 1.00 92.50 94 VAL A CA 1
ATOM 770 C C . VAL A 1 94 ? 5.914 6.498 8.447 1.00 92.50 94 VAL A C 1
ATOM 772 O O . VAL A 1 94 ? 6.745 5.787 9.009 1.00 92.50 94 VAL A O 1
ATOM 775 N N . LYS A 1 95 ? 6.281 7.593 7.771 1.00 86.44 95 LYS A N 1
ATOM 776 C CA . LYS A 1 95 ? 7.675 7.910 7.423 1.00 86.44 95 LYS A CA 1
ATOM 777 C C . LYS A 1 95 ? 8.577 8.133 8.637 1.00 86.44 95 LY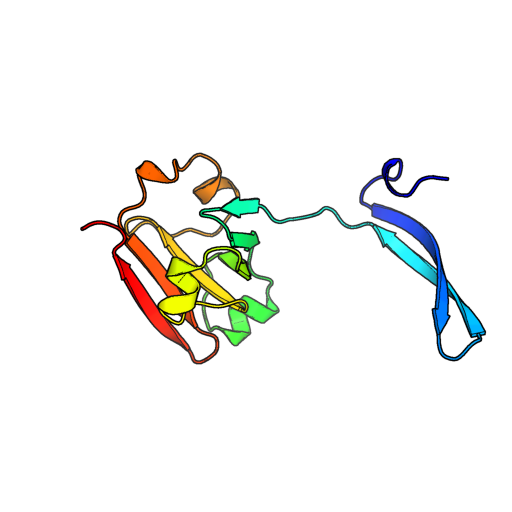S A C 1
ATOM 779 O O . LYS A 1 95 ? 9.757 7.801 8.581 1.00 86.44 95 LYS A O 1
ATOM 784 N N . ASN A 1 96 ? 8.028 8.706 9.705 1.00 82.00 96 ASN A N 1
ATOM 785 C CA . ASN A 1 96 ? 8.782 9.090 10.901 1.00 82.00 96 ASN A CA 1
ATOM 786 C C . ASN A 1 96 ? 8.491 8.191 12.112 1.00 82.00 96 ASN A C 1
ATOM 788 O O . ASN A 1 96 ? 8.921 8.513 13.215 1.00 82.00 96 ASN A O 1
ATOM 792 N N . MET A 1 97 ? 7.757 7.091 11.932 1.00 87.62 97 MET A N 1
ATOM 793 C CA . MET A 1 97 ? 7.444 6.172 13.026 1.00 87.62 97 MET A CA 1
ATOM 794 C C . MET A 1 97 ? 8.618 5.225 13.282 1.00 87.62 97 MET A C 1
ATOM 796 O O . MET A 1 97 ? 9.050 4.486 12.391 1.00 87.62 97 MET A O 1
ATOM 800 N N . GLY A 1 98 ? 9.127 5.226 14.513 1.00 84.69 98 GLY A N 1
ATOM 801 C CA . GLY A 1 98 ? 10.156 4.287 14.938 1.00 84.69 98 GLY A CA 1
ATOM 802 C C . GLY A 1 98 ? 9.586 2.878 15.085 1.00 84.69 98 GLY A C 1
ATOM 803 O O . GLY A 1 98 ? 8.587 2.676 15.762 1.00 84.69 98 GLY A O 1
ATOM 804 N N . ILE A 1 99 ? 10.256 1.870 14.517 1.00 82.88 99 ILE A N 1
ATOM 805 C CA . ILE A 1 99 ? 9.848 0.451 14.614 1.00 82.88 99 ILE A CA 1
ATOM 806 C C . ILE A 1 99 ? 9.663 -0.005 16.075 1.00 82.88 99 ILE A C 1
ATOM 808 O O . ILE A 1 99 ? 8.828 -0.863 16.344 1.00 82.88 99 ILE A O 1
ATOM 812 N N . MET A 1 100 ? 10.443 0.558 17.004 1.00 85.06 100 MET A N 1
ATOM 813 C CA . MET A 1 100 ? 10.403 0.234 18.437 1.00 85.06 100 MET A CA 1
ATOM 814 C C . MET A 1 100 ? 9.204 0.844 19.177 1.00 85.06 100 MET A C 1
ATOM 816 O O . MET A 1 100 ? 8.900 0.408 20.279 1.00 85.06 100 MET A O 1
ATOM 820 N N . GLU A 1 101 ? 8.526 1.824 18.583 1.00 87.81 101 GLU A N 1
ATOM 821 C CA . GLU A 1 101 ? 7.381 2.525 19.179 1.00 87.81 101 GLU A CA 1
ATOM 822 C C . GLU A 1 101 ? 6.044 1.885 18.785 1.00 87.81 101 GLU A C 1
ATOM 824 O O . GLU A 1 101 ? 4.991 2.323 19.238 1.00 87.81 101 GLU A O 1
ATOM 829 N N . ILE A 1 102 ? 6.064 0.879 17.907 1.00 92.31 102 ILE A N 1
ATOM 830 C CA . ILE A 1 102 ? 4.854 0.248 17.382 1.00 92.31 102 ILE A CA 1
ATOM 831 C C . ILE A 1 102 ? 4.399 -0.858 18.338 1.00 92.31 102 ILE A C 1
ATOM 833 O O . ILE A 1 102 ? 5.074 -1.876 18.506 1.00 92.31 102 ILE A O 1
ATOM 837 N N . GLU A 1 103 ? 3.223 -0.660 18.919 1.00 94.00 103 GLU A N 1
ATOM 838 C CA . GLU A 1 103 ? 2.583 -1.545 19.891 1.00 94.00 103 GLU A CA 1
ATOM 839 C C . GLU A 1 103 ? 1.505 -2.404 19.237 1.00 94.00 103 GLU A C 1
ATOM 841 O O . GLU A 1 103 ? 1.419 -3.600 19.516 1.00 94.00 103 GLU A O 1
ATOM 846 N N . ASP A 1 104 ? 0.723 -1.825 18.325 1.00 95.31 104 ASP A N 1
ATOM 847 C CA . ASP A 1 104 ? -0.337 -2.517 17.602 1.00 95.31 104 ASP A CA 1
ATOM 848 C C . ASP A 1 104 ? -0.446 -2.071 16.141 1.00 95.31 104 ASP A C 1
ATOM 850 O O . ASP A 1 104 ? -0.106 -0.947 15.762 1.00 95.31 104 ASP A O 1
ATOM 854 N N . LEU A 1 105 ? -0.910 -2.998 15.305 1.00 97.50 105 LEU A N 1
ATOM 855 C CA . LEU A 1 105 ? -1.203 -2.767 13.896 1.00 97.50 105 LEU A CA 1
ATOM 856 C C . LEU A 1 105 ? -2.584 -3.335 13.566 1.00 97.50 105 LEU A C 1
ATOM 858 O O . LEU A 1 105 ? -2.855 -4.505 13.850 1.00 97.50 105 LEU A O 1
ATOM 862 N N . LEU A 1 106 ? -3.435 -2.534 12.924 1.00 98.38 106 LEU A N 1
ATOM 863 C CA . LEU A 1 106 ? -4.721 -2.983 12.392 1.00 98.38 106 LEU A CA 1
ATOM 864 C C . LEU A 1 106 ? -4.623 -3.180 10.884 1.00 98.38 106 LEU A C 1
ATOM 866 O O . LEU A 1 106 ? -4.295 -2.252 10.143 1.00 98.38 106 LEU A O 1
ATOM 870 N N . PHE A 1 107 ? -4.995 -4.367 10.425 1.00 98.50 107 PHE A N 1
ATOM 871 C CA . PHE A 1 107 ? -5.021 -4.727 9.017 1.00 98.50 107 PHE A CA 1
ATOM 872 C C . PHE A 1 107 ? -6.437 -5.037 8.538 1.00 98.50 107 PHE A C 1
ATOM 874 O O . PHE A 1 107 ? -7.288 -5.453 9.321 1.00 98.50 107 PHE A O 1
ATOM 881 N N . LEU A 1 108 ? -6.657 -4.886 7.237 1.00 98.50 108 LEU A N 1
ATOM 882 C CA . LEU A 1 108 ? -7.825 -5.359 6.502 1.00 98.50 108 LEU A CA 1
ATOM 883 C C . LEU A 1 108 ? -7.360 -6.349 5.432 1.00 98.50 108 LEU A C 1
ATOM 885 O O . LEU A 1 108 ? -6.510 -6.017 4.601 1.00 98.50 108 LEU A O 1
ATOM 889 N N . SER A 1 109 ? -7.890 -7.563 5.464 1.00 97.62 109 SER A N 1
ATOM 890 C CA . SER A 1 109 ? -7.588 -8.609 4.488 1.00 97.62 109 SER A CA 1
ATOM 891 C C . SER A 1 109 ? -8.414 -8.464 3.202 1.00 97.62 109 SER A C 1
ATOM 893 O O . SER A 1 109 ? -9.426 -7.759 3.185 1.00 97.62 109 SER A O 1
ATOM 895 N N . PRO A 1 110 ? -8.009 -9.133 2.103 1.00 95.81 110 PRO A N 1
ATOM 896 C CA . PRO A 1 110 ? -8.744 -9.114 0.831 1.00 95.81 110 PRO A CA 1
ATOM 897 C C . PRO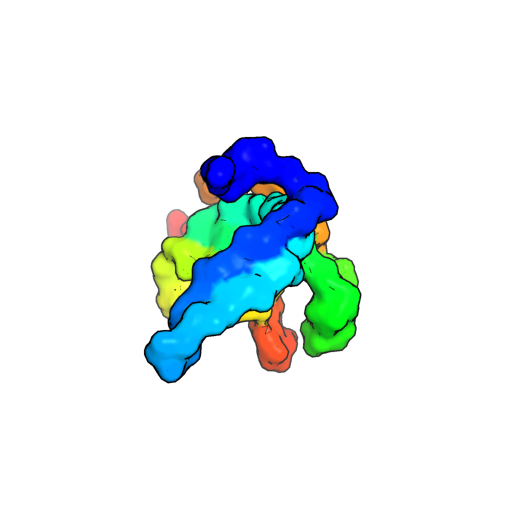 A 1 110 ? -10.186 -9.636 0.885 1.00 95.81 110 PRO A C 1
ATOM 899 O O . PRO A 1 110 ? -10.980 -9.302 0.012 1.00 95.81 110 PRO A O 1
ATOM 902 N N . ASP A 1 111 ? -10.524 -10.450 1.882 1.00 95.06 111 ASP A N 1
ATOM 903 C CA . ASP A 1 111 ? -11.876 -10.965 2.146 1.00 95.06 111 ASP A CA 1
ATOM 904 C C . ASP A 1 111 ? -12.725 -10.028 3.030 1.00 95.06 111 ASP A C 1
ATOM 906 O O . ASP A 1 111 ? -13.900 -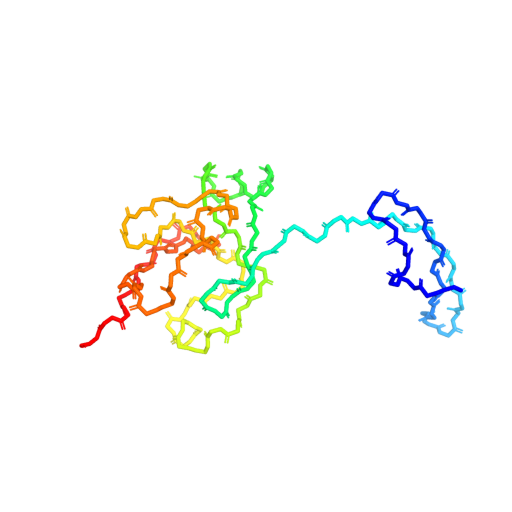10.302 3.266 1.00 95.06 111 ASP A O 1
ATOM 910 N N . GLY A 1 112 ? -12.162 -8.903 3.484 1.00 95.50 112 GLY A N 1
ATOM 911 C CA . GLY A 1 112 ? -12.861 -7.894 4.279 1.00 95.50 112 GLY A CA 1
ATOM 912 C C . GLY A 1 112 ? -12.742 -8.068 5.796 1.00 95.50 112 GLY A C 1
ATOM 913 O O . GLY A 1 112 ? -13.316 -7.266 6.537 1.00 95.50 112 GLY A O 1
ATOM 914 N N . GLU A 1 113 ? -11.995 -9.059 6.290 1.00 96.94 113 GLU A N 1
ATOM 915 C CA . GLU A 1 113 ? -11.769 -9.212 7.731 1.00 96.94 113 GLU A CA 1
ATOM 916 C C . GLU A 1 113 ? -10.776 -8.175 8.272 1.00 96.94 113 GLU A C 1
ATOM 918 O O . GLU A 1 113 ? -9.740 -7.875 7.676 1.00 96.94 113 GLU A O 1
ATOM 923 N N . LYS A 1 114 ? -11.059 -7.650 9.467 1.00 97.69 114 LYS A N 1
ATOM 924 C CA . LYS A 1 114 ? -10.115 -6.801 10.198 1.00 97.69 114 LYS A CA 1
ATOM 925 C C . LYS A 1 114 ? -9.312 -7.637 11.185 1.00 97.69 114 LYS A C 1
ATOM 927 O O . LYS A 1 114 ? -9.890 -8.361 11.992 1.00 97.69 114 LYS A O 1
ATOM 932 N N . LYS A 1 115 ? -7.985 -7.507 11.157 1.00 97.69 115 LYS A N 1
ATOM 933 C CA . LYS A 1 115 ? -7.062 -8.242 12.034 1.00 97.69 115 LYS A CA 1
ATOM 934 C C . LYS A 1 115 ? -6.168 -7.266 12.776 1.00 97.69 115 LYS A C 1
ATOM 936 O O . LYS A 1 115 ? -5.371 -6.568 12.158 1.00 97.69 115 LYS A O 1
ATOM 941 N N . MET A 1 116 ? -6.307 -7.220 14.097 1.00 97.25 116 MET A N 1
ATOM 942 C CA . MET A 1 116 ? -5.412 -6.463 14.967 1.00 97.25 116 MET A CA 1
ATOM 943 C C . MET A 1 116 ? -4.278 -7.366 15.445 1.00 97.25 116 MET A C 1
ATOM 945 O O . MET A 1 116 ? -4.507 -8.510 15.839 1.00 97.25 116 MET A O 1
ATOM 949 N N . VAL A 1 117 ? -3.053 -6.852 15.416 1.00 96.56 117 VAL A N 1
ATOM 950 C CA . VAL A 1 117 ? -1.859 -7.567 15.858 1.00 96.56 117 VAL A CA 1
ATOM 951 C C . VAL A 1 117 ? -1.141 -6.741 16.916 1.00 96.56 117 VAL A C 1
ATOM 953 O O . VAL A 1 117 ? -0.602 -5.687 16.602 1.00 96.56 117 VAL A O 1
ATOM 956 N N . LEU A 1 118 ? -1.090 -7.262 18.144 1.00 94.62 118 LEU A N 1
ATOM 957 C CA . LEU A 1 118 ? -0.303 -6.698 19.245 1.00 94.62 118 LEU A CA 1
ATOM 958 C C . LEU A 1 118 ? 1.153 -7.175 19.152 1.00 94.62 118 LEU A C 1
ATOM 960 O O . LEU A 1 118 ? 1.413 -8.369 18.964 1.00 94.62 118 LEU A O 1
ATOM 964 N N . LEU A 1 119 ? 2.105 -6.255 19.249 1.00 88.44 119 LEU A N 1
ATOM 965 C CA . LEU A 1 119 ? 3.536 -6.485 19.032 1.00 88.44 119 LEU A CA 1
ATOM 966 C C . LEU A 1 119 ? 4.351 -6.512 20.330 1.00 88.44 119 LEU A C 1
ATOM 968 O O . LEU A 1 119 ? 5.465 -7.041 20.314 1.00 88.44 119 LEU A O 1
ATOM 972 N N . GLN A 1 120 ? 3.791 -6.014 21.435 1.00 75.38 120 GLN A N 1
ATOM 973 C CA . GLN A 1 120 ? 4.374 -6.152 22.769 1.00 75.38 120 GLN A CA 1
ATOM 974 C C . GLN A 1 120 ? 4.047 -7.519 23.395 1.00 75.38 120 GLN A C 1
ATOM 976 O O . GLN A 1 120 ? 2.953 -8.061 23.213 1.00 75.38 120 GLN A O 1
ATOM 981 N N . TYR A 1 121 ? 5.027 -8.048 24.129 1.00 54.69 121 TYR A N 1
ATOM 982 C CA . TYR A 1 121 ? 4.880 -9.047 25.188 1.00 54.69 121 TYR A CA 1
ATOM 983 C C . TYR A 1 121 ? 5.406 -8.430 26.478 1.00 54.69 121 TYR A C 1
ATOM 985 O O . TYR A 1 121 ? 6.430 -7.714 26.377 1.00 54.69 121 TYR A O 1
#

pLDDT: mean 91.84, std 7.94, range [54.69, 98.5]

Secondary structure (DSSP, 8-state):
--GGGPPTT-EEEEEEEETTEEEEEEEE------EEETTEEEEEPPHHHHHHTT-S--EEEEEE--HHHHHTT--TT-EEEEETTEE--SHHHHHT--GGG--EEEEE-TTS-EEEEE---

Sequence (121 aa):
GYLASKRPGEKVTVVYKREGREKKVEVRLEKINRAAFYYMDVRELTPEQKKTFATDYGLYISNMNNRRLYQRGIDNGFILLEVNGKKVSSLEDVKNMGIMEIEDLLFLSPDGEKKMVLLQY

Foldseek 3Di:
DDPVVDDQQDWDWDWDDDPNDIDIDIDGHHPPQWDQFLQFTWHADDPVRCVQLVHPAFIFGQAHRDVVVVVVVDGHGKTFQDFPNHGHHGPVVRVPDDSVPTQKTWIAHSVGDIDIDGDDD

Radius of gyration: 17.85 Å; chains: 1; bounding box: 37×28×56 Å